Protein AF-A0A849U642-F1 (afdb_monomer_lite)

Secondary structure (DSSP, 8-state):
--EEE-SS-TTT--EEEEEEETTTEEEEE-TT--EEEEHHHHHHHHHHTTT-EEE----SSSPPTTSHHHHHHHS-TT--TTHHHHHHHHHHHTTSEEEEEETTEEEEEE-----PPP-

Sequence (119 aa):
MPTIETCGSEHVRTTFTYRGSAQEGITIEFESGDFTINAEIIQNVREHFQNQRVPGGFSMDNPTPGGVGEYLAGLGNALTPRHGSFLCAVLRHEGLVSCELAGNAIMVTFNAVAIAPAP

Radius of gyration: 13.33 Å; chains: 1; bounding box: 32×31×37 Å

pLDDT: mean 86.28, std 11.85, range [38.25, 94.69]

Structure (mmCIF, N/CA/C/O backbone):
data_AF-A0A849U642-F1
#
_entry.id   AF-A0A849U642-F1
#
loop_
_atom_site.group_PDB
_atom_site.id
_atom_site.type_symbol
_atom_site.label_atom_id
_atom_site.label_alt_id
_atom_site.label_comp_id
_atom_site.label_asym_id
_atom_site.label_entity_id
_atom_site.label_seq_id
_atom_site.pdbx_PDB_ins_code
_atom_site.Cartn_x
_atom_site.Cartn_y
_atom_site.Cartn_z
_atom_site.occupancy
_atom_site.B_iso_or_equiv
_atom_site.auth_seq_id
_atom_site.auth_comp_id
_atom_site.auth_asym_id
_atom_site.auth_atom_id
_atom_site.pdbx_PDB_model_num
ATOM 1 N N . MET A 1 1 ? 4.054 16.772 5.842 1.00 74.75 1 MET A N 1
ATOM 2 C CA . MET A 1 1 ? 3.999 15.781 4.751 1.00 74.75 1 MET A CA 1
ATOM 3 C C . MET A 1 1 ? 4.964 14.674 5.115 1.00 74.75 1 MET A C 1
ATOM 5 O O . MET A 1 1 ? 6.143 14.976 5.260 1.00 74.75 1 MET A O 1
ATOM 9 N N . PRO A 1 2 ? 4.476 13.466 5.409 1.00 85.81 2 PRO A N 1
ATOM 10 C CA . PRO A 1 2 ? 5.339 12.334 5.721 1.00 85.81 2 PRO A CA 1
ATOM 11 C C . PRO A 1 2 ? 6.076 11.836 4.469 1.00 85.81 2 PRO A C 1
ATOM 13 O O . PRO A 1 2 ? 5.502 11.778 3.380 1.00 85.81 2 PRO A O 1
ATOM 16 N N . THR A 1 3 ? 7.338 11.454 4.656 1.00 91.75 3 THR A N 1
ATOM 17 C CA . THR A 1 3 ? 8.140 10.715 3.675 1.00 91.75 3 THR A CA 1
ATOM 18 C C . THR A 1 3 ? 8.235 9.275 4.154 1.00 91.75 3 THR A C 1
ATOM 20 O O . THR A 1 3 ? 8.709 9.031 5.264 1.00 91.75 3 THR A O 1
ATOM 23 N N . ILE A 1 4 ? 7.765 8.331 3.343 1.00 93.56 4 ILE A N 1
ATOM 24 C CA . ILE A 1 4 ? 7.717 6.907 3.691 1.00 93.56 4 ILE A CA 1
ATOM 25 C C . ILE A 1 4 ? 8.243 6.045 2.542 1.00 93.56 4 ILE A C 1
ATOM 27 O O . ILE A 1 4 ? 8.559 6.541 1.462 1.00 93.56 4 ILE A O 1
ATOM 31 N N . GLU A 1 5 ? 8.338 4.740 2.783 1.00 93.31 5 GLU A N 1
ATOM 32 C CA . GLU A 1 5 ? 8.822 3.761 1.814 1.00 93.31 5 GLU A CA 1
ATOM 33 C C . GLU A 1 5 ? 7.759 2.709 1.499 1.00 93.31 5 GLU A C 1
ATOM 35 O O . GLU A 1 5 ? 7.027 2.261 2.387 1.00 93.31 5 GLU A O 1
ATOM 40 N N . THR A 1 6 ? 7.714 2.252 0.245 1.00 92.06 6 THR A N 1
ATOM 41 C CA . THR A 1 6 ? 6.857 1.128 -0.156 1.00 92.06 6 THR A CA 1
ATOM 42 C C . THR A 1 6 ? 7.195 -0.156 0.610 1.00 92.06 6 THR A C 1
ATOM 44 O O . THR A 1 6 ? 8.349 -0.403 0.964 1.00 92.06 6 THR A O 1
ATOM 47 N N . CYS A 1 7 ? 6.215 -1.043 0.796 1.00 86.44 7 CYS A N 1
ATOM 48 C CA . CYS A 1 7 ? 6.466 -2.375 1.348 1.00 86.44 7 CYS A CA 1
ATOM 49 C C . CYS A 1 7 ? 7.327 -3.205 0.367 1.00 86.44 7 CYS A C 1
ATOM 51 O O . CYS A 1 7 ? 6.958 -3.361 -0.793 1.00 86.44 7 CYS A O 1
ATOM 53 N N . GLY A 1 8 ? 8.487 -3.708 0.805 1.00 84.25 8 GLY A N 1
ATOM 54 C CA . GLY A 1 8 ? 9.500 -4.299 -0.085 1.00 84.25 8 GLY A CA 1
ATOM 55 C C . GLY A 1 8 ? 10.746 -4.803 0.650 1.00 84.25 8 GLY A C 1
ATOM 56 O O . GLY A 1 8 ? 10.946 -4.472 1.825 1.00 84.25 8 GLY A O 1
ATOM 57 N N . SER A 1 9 ? 11.609 -5.556 -0.040 1.00 80.69 9 SER A N 1
ATOM 58 C CA . SER A 1 9 ? 13.009 -5.714 0.386 1.00 80.69 9 SER A CA 1
ATOM 59 C C . SER A 1 9 ? 13.748 -4.382 0.221 1.00 80.69 9 SER A C 1
ATOM 61 O O . SER A 1 9 ? 13.375 -3.583 -0.633 1.00 80.69 9 SER A O 1
ATOM 63 N N . GLU A 1 10 ? 14.781 -4.120 1.025 1.00 77.56 10 GLU A N 1
ATOM 64 C CA . GLU A 1 10 ? 15.472 -2.815 1.049 1.00 77.56 10 GLU A CA 1
ATOM 65 C C . GLU A 1 10 ? 15.954 -2.352 -0.336 1.00 77.56 10 GLU A C 1
ATOM 67 O O . GLU A 1 10 ? 15.896 -1.169 -0.645 1.00 77.56 10 GLU A O 1
ATOM 72 N N . HIS A 1 11 ? 16.331 -3.286 -1.211 1.00 76.56 11 HIS A N 1
ATOM 73 C CA . HIS A 1 11 ? 16.809 -2.990 -2.564 1.00 76.56 11 HIS A CA 1
ATOM 74 C C . HIS A 1 11 ? 15.714 -2.611 -3.576 1.00 76.56 11 HIS A C 1
ATOM 76 O O . HIS A 1 11 ? 16.047 -2.182 -4.677 1.00 76.56 11 HIS A O 1
ATOM 82 N N . VAL A 1 12 ? 14.430 -2.794 -3.248 1.00 80.31 12 VAL A N 1
ATOM 83 C CA . VAL A 1 12 ? 13.302 -2.516 -4.163 1.00 80.31 12 VAL A CA 1
ATOM 84 C C . VAL A 1 12 ? 12.298 -1.515 -3.596 1.00 80.31 12 VAL A C 1
ATOM 86 O O . VAL A 1 12 ? 11.289 -1.225 -4.241 1.00 80.31 12 VAL A O 1
ATOM 89 N N . ARG A 1 13 ? 12.533 -0.993 -2.385 1.00 86.94 13 ARG A N 1
ATOM 90 C CA . ARG A 1 13 ? 11.656 0.028 -1.812 1.00 86.94 13 ARG A CA 1
ATOM 91 C C . ARG A 1 13 ? 11.808 1.337 -2.565 1.00 86.94 13 ARG A C 1
ATOM 93 O O . ARG A 1 13 ? 12.904 1.746 -2.924 1.00 86.94 13 ARG A O 1
ATOM 100 N N . THR A 1 14 ? 10.682 2.000 -2.772 1.00 89.12 14 THR A N 1
ATOM 101 C CA . THR A 1 14 ? 10.622 3.351 -3.318 1.00 89.12 14 THR A CA 1
ATOM 102 C C . THR A 1 14 ? 10.255 4.304 -2.193 1.00 89.12 14 THR A C 1
ATOM 104 O O . THR A 1 14 ? 9.255 4.082 -1.507 1.00 89.12 14 THR A O 1
ATOM 107 N N . THR A 1 15 ? 11.061 5.344 -1.999 1.00 91.94 15 THR A N 1
ATOM 108 C CA . THR A 1 15 ? 10.753 6.451 -1.090 1.00 91.94 15 THR A CA 1
ATOM 109 C C . THR A 1 15 ? 9.830 7.439 -1.792 1.00 91.94 15 THR A C 1
ATOM 111 O O . THR A 1 15 ? 10.053 7.771 -2.954 1.00 91.94 15 THR A O 1
ATOM 114 N N . PHE A 1 16 ? 8.798 7.910 -1.100 1.00 92.38 16 PHE A N 1
ATOM 115 C CA . PHE A 1 16 ? 7.836 8.860 -1.650 1.00 92.38 16 PHE A CA 1
ATOM 116 C C . PHE A 1 16 ? 7.223 9.738 -0.558 1.00 92.38 16 PHE A C 1
ATOM 118 O O . PHE A 1 16 ? 7.274 9.412 0.633 1.00 92.38 16 PHE A O 1
ATOM 125 N N . THR A 1 17 ? 6.618 10.848 -0.974 1.00 93.75 17 THR A N 1
ATOM 126 C CA . THR A 1 17 ? 5.826 11.731 -0.114 1.00 93.75 17 THR A CA 1
ATOM 127 C C . THR A 1 17 ? 4.351 11.616 -0.450 1.00 93.75 17 THR A C 1
ATOM 129 O O . THR A 1 17 ? 3.969 11.378 -1.595 1.00 93.75 17 THR A O 1
ATOM 132 N N . TYR A 1 18 ? 3.502 11.779 0.561 1.00 94.31 18 TYR A N 1
ATOM 133 C CA . TYR A 1 18 ? 2.061 11.820 0.352 1.00 94.31 18 TYR A CA 1
ATOM 134 C C . TYR A 1 18 ? 1.383 12.870 1.238 1.00 94.31 18 TYR A C 1
ATOM 136 O O . TYR A 1 18 ? 1.941 13.344 2.236 1.00 94.31 18 TYR A O 1
ATOM 144 N N . ARG A 1 19 ? 0.161 13.240 0.855 1.00 94.25 19 ARG A N 1
ATOM 145 C CA . ARG A 1 19 ? -0.749 14.126 1.591 1.00 94.25 19 ARG A CA 1
ATOM 146 C C . ARG A 1 19 ? -2.111 13.458 1.762 1.00 94.25 19 ARG A C 1
ATOM 148 O O . ARG A 1 19 ? -2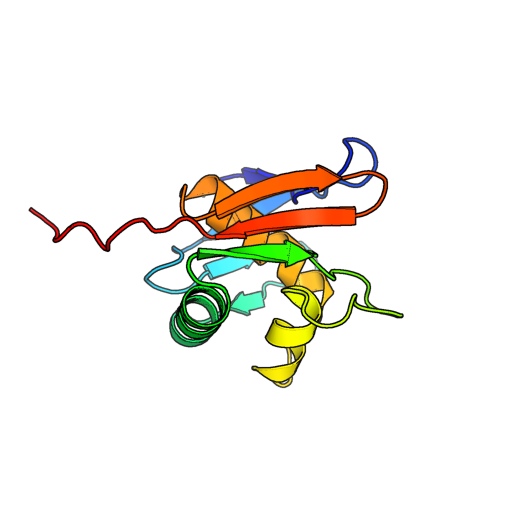.460 12.566 0.990 1.00 94.25 19 ARG A O 1
ATOM 155 N N . GLY A 1 20 ? -2.883 13.934 2.736 1.00 92.81 20 GLY A N 1
ATOM 156 C CA . GLY A 1 20 ? -4.190 13.374 3.086 1.00 92.81 20 GLY A CA 1
ATOM 157 C C . GLY A 1 20 ? -4.086 12.228 4.092 1.00 92.81 20 GLY A C 1
ATOM 158 O O . GLY A 1 20 ? -3.107 12.140 4.837 1.00 92.81 20 GLY A O 1
ATOM 159 N N . SER A 1 21 ? -5.106 11.376 4.123 1.00 91.81 21 SER A N 1
ATOM 160 C CA . SER A 1 21 ? -5.214 10.236 5.038 1.00 91.81 21 SER A CA 1
ATOM 161 C C . SER A 1 21 ? -6.028 9.107 4.412 1.00 91.81 21 SER A C 1
ATOM 163 O O . SER A 1 21 ? -6.802 9.332 3.482 1.00 91.81 21 SER A O 1
ATOM 165 N N . ALA A 1 22 ? -5.947 7.890 4.949 1.00 89.00 22 ALA A N 1
ATOM 166 C CA . ALA A 1 22 ? -6.805 6.796 4.493 1.00 89.00 22 ALA A CA 1
ATOM 167 C C . ALA A 1 22 ? -8.313 7.082 4.661 1.00 89.00 22 ALA A C 1
ATOM 169 O O . ALA A 1 22 ? -9.130 6.418 4.024 1.00 89.00 22 ALA A O 1
ATOM 170 N N . GLN A 1 23 ? -8.689 8.040 5.518 1.00 89.31 23 GLN A N 1
ATOM 171 C CA . GLN A 1 23 ? -10.081 8.444 5.743 1.00 89.31 23 GLN A CA 1
ATOM 172 C C . GLN A 1 23 ? -10.573 9.468 4.714 1.00 89.31 23 GLN A C 1
ATOM 174 O O . GLN A 1 23 ? -11.715 9.380 4.275 1.00 89.31 23 GLN A O 1
ATOM 179 N N . GLU A 1 24 ? -9.723 10.417 4.319 1.00 91.12 24 GLU A N 1
ATOM 180 C CA . GLU A 1 24 ? -10.084 11.535 3.429 1.00 91.12 24 GLU A CA 1
ATOM 181 C C . GLU A 1 24 ? -9.658 11.305 1.970 1.00 91.12 24 GLU A C 1
ATOM 183 O O . GLU A 1 24 ? -10.115 11.994 1.060 1.00 91.12 24 GLU A O 1
ATOM 188 N N . GLY A 1 25 ? -8.822 10.295 1.730 1.00 93.06 25 GLY A N 1
ATOM 189 C CA . GLY A 1 25 ? -8.138 10.073 0.465 1.00 93.06 25 GLY A CA 1
ATOM 190 C C . GLY A 1 25 ? -6.675 10.491 0.556 1.00 93.06 25 GLY A C 1
ATOM 191 O O . GLY A 1 25 ? -6.281 11.319 1.381 1.00 93.06 25 GLY A O 1
ATOM 192 N N . ILE A 1 26 ? -5.855 9.897 -0.305 1.00 94.12 26 ILE A N 1
ATOM 193 C CA . ILE A 1 26 ? -4.410 10.120 -0.320 1.00 94.12 26 ILE A CA 1
ATOM 194 C C . ILE A 1 26 ? -3.986 10.669 -1.672 1.00 94.12 26 ILE A C 1
ATOM 196 O O . ILE A 1 26 ? -4.470 10.228 -2.711 1.00 94.12 26 ILE A O 1
ATOM 200 N N . THR A 1 27 ? -3.068 11.626 -1.661 1.00 94.31 27 THR A N 1
ATOM 201 C CA . THR A 1 27 ? -2.382 12.099 -2.866 1.00 94.31 27 THR A CA 1
ATOM 202 C C . THR A 1 27 ? -0.906 11.800 -2.723 1.00 94.31 27 THR A C 1
ATOM 204 O O . THR A 1 27 ? -0.296 12.185 -1.728 1.00 94.31 27 THR A O 1
ATOM 207 N N . ILE A 1 28 ? -0.359 11.074 -3.689 1.00 91.62 28 ILE A N 1
ATOM 208 C CA . ILE A 1 28 ? 1.032 10.635 -3.709 1.00 91.62 28 ILE A CA 1
ATOM 209 C C . ILE A 1 28 ? 1.779 11.514 -4.696 1.00 91.62 28 ILE A C 1
ATOM 211 O O . ILE A 1 28 ? 1.327 11.677 -5.829 1.00 91.62 28 ILE A O 1
ATOM 215 N N . GLU A 1 29 ? 2.896 12.078 -4.249 1.00 89.94 29 GLU A N 1
ATOM 216 C CA . GLU A 1 29 ? 3.640 13.077 -5.008 1.00 89.94 29 GLU A CA 1
ATOM 217 C C . GLU A 1 29 ? 4.888 12.474 -5.641 1.00 89.94 29 GLU A C 1
ATOM 219 O O . GLU A 1 29 ? 5.696 11.828 -4.966 1.00 89.94 29 GLU A O 1
ATOM 224 N N . PHE A 1 30 ? 5.057 12.724 -6.938 1.00 83.06 30 PHE A N 1
ATOM 225 C CA . PHE A 1 30 ? 6.249 12.353 -7.696 1.00 83.06 30 PHE A CA 1
ATOM 226 C C . PHE A 1 30 ? 6.698 13.526 -8.558 1.00 83.06 30 PHE A C 1
ATOM 228 O O . PHE A 1 30 ? 5.889 14.335 -9.002 1.00 83.06 30 PHE A O 1
ATOM 235 N N . GLU A 1 31 ? 7.986 13.561 -8.900 1.00 79.88 31 GLU A N 1
ATOM 236 C CA . GLU A 1 31 ? 8.524 14.562 -9.834 1.00 79.88 31 GLU A CA 1
ATOM 237 C C . GLU A 1 31 ? 7.831 14.520 -11.209 1.00 79.88 31 GLU A C 1
ATOM 239 O O . GLU A 1 31 ? 7.719 15.538 -11.888 1.00 79.88 31 GLU A O 1
ATOM 244 N N . SER A 1 32 ? 7.341 13.344 -11.614 1.00 79.50 32 SER A N 1
ATOM 245 C CA . SER A 1 32 ? 6.630 13.115 -12.875 1.00 79.50 32 SER A CA 1
ATOM 246 C C . SER A 1 32 ? 5.142 13.485 -12.843 1.00 79.50 32 SER A C 1
ATOM 248 O O . SER A 1 32 ? 4.487 13.410 -13.883 1.00 79.50 32 SER A O 1
ATOM 250 N N . GLY A 1 33 ? 4.602 13.841 -11.676 1.00 83.44 33 GLY A N 1
ATOM 251 C CA . GLY A 1 33 ? 3.191 14.155 -11.474 1.00 83.44 33 GLY A CA 1
ATOM 252 C C . GLY A 1 33 ? 2.554 13.362 -10.336 1.00 83.44 33 GLY A C 1
ATOM 253 O O . GLY A 1 33 ? 2.935 12.225 -10.048 1.00 83.44 33 GLY A O 1
ATOM 254 N N . ASP A 1 34 ? 1.553 13.981 -9.720 1.00 89.56 34 ASP A N 1
ATOM 255 C CA . ASP A 1 34 ? 0.850 13.436 -8.566 1.00 89.56 34 ASP A CA 1
ATOM 256 C C . ASP A 1 34 ? -0.302 12.530 -9.003 1.00 89.56 34 ASP A C 1
ATOM 258 O O . ASP A 1 34 ? -0.914 12.727 -10.058 1.00 89.56 34 ASP A O 1
ATOM 262 N N . PHE A 1 35 ? -0.655 11.564 -8.157 1.00 89.75 35 PHE A N 1
ATOM 263 C CA . PHE A 1 35 ? -1.907 10.830 -8.308 1.00 89.75 35 PHE A CA 1
ATOM 264 C C . PHE A 1 35 ? -2.680 10.760 -6.999 1.00 89.75 35 PHE A C 1
ATOM 266 O O . PHE A 1 35 ? -2.106 10.687 -5.911 1.00 89.75 35 PHE A O 1
ATOM 273 N N . THR A 1 36 ? -4.004 10.733 -7.119 1.00 91.75 36 THR A N 1
ATOM 274 C CA . THR A 1 36 ? -4.923 10.707 -5.982 1.00 91.75 36 THR A CA 1
ATOM 275 C C . THR A 1 36 ? -5.684 9.389 -5.945 1.00 91.75 36 THR A C 1
ATOM 277 O O . THR A 1 36 ? -6.220 8.934 -6.956 1.00 91.75 36 THR A O 1
ATOM 280 N N . ILE A 1 37 ? -5.749 8.782 -4.761 1.00 91.81 37 ILE A N 1
ATOM 281 C CA . ILE A 1 37 ? -6.636 7.663 -4.451 1.00 91.81 37 ILE A CA 1
ATOM 282 C C . ILE A 1 37 ? -7.709 8.193 -3.500 1.00 91.81 37 ILE A C 1
ATOM 284 O O . ILE A 1 37 ? -7.421 8.578 -2.366 1.00 91.81 37 ILE A O 1
ATOM 288 N N . ASN A 1 38 ? -8.950 8.216 -3.979 1.00 92.56 38 ASN A N 1
ATOM 289 C CA . ASN A 1 38 ? -10.090 8.725 -3.222 1.00 92.56 38 ASN A CA 1
ATOM 290 C C . ASN A 1 38 ? -10.391 7.849 -2.000 1.00 92.56 38 ASN A C 1
ATOM 292 O O . ASN A 1 38 ? -10.219 6.630 -2.056 1.00 92.56 38 ASN A O 1
ATOM 296 N N . ALA A 1 39 ? -10.930 8.461 -0.941 1.00 92.38 39 ALA A N 1
ATOM 297 C CA . ALA A 1 39 ? -11.353 7.767 0.278 1.00 92.38 39 ALA A CA 1
ATOM 298 C C . ALA A 1 39 ? -12.228 6.535 -0.001 1.00 92.38 39 ALA A C 1
ATOM 300 O O . ALA A 1 39 ? -12.007 5.487 0.592 1.00 92.38 39 ALA A O 1
ATOM 301 N N . GLU A 1 40 ? -13.171 6.638 -0.941 1.00 91.94 40 GLU A N 1
ATOM 302 C CA . GLU A 1 40 ? -14.071 5.543 -1.327 1.00 91.94 40 GLU A CA 1
ATOM 303 C C . GLU A 1 40 ? -13.309 4.314 -1.844 1.00 91.94 40 GLU A C 1
ATOM 305 O O . GLU A 1 40 ? -13.594 3.188 -1.450 1.00 91.94 40 GLU A O 1
ATOM 310 N N . ILE A 1 41 ? -12.274 4.517 -2.664 1.00 92.62 41 ILE A N 1
ATOM 311 C CA . ILE A 1 41 ? -11.436 3.419 -3.165 1.00 92.62 41 ILE A CA 1
ATOM 312 C C . ILE A 1 41 ? -10.674 2.775 -2.006 1.00 92.62 41 ILE A C 1
ATOM 314 O O . ILE A 1 41 ? -10.601 1.551 -1.912 1.00 92.62 41 ILE A O 1
ATOM 318 N N . ILE A 1 42 ? -10.129 3.589 -1.099 1.00 92.69 42 ILE A N 1
ATOM 319 C CA . ILE A 1 42 ? -9.402 3.097 0.077 1.00 92.69 42 ILE A CA 1
ATOM 320 C C . ILE A 1 42 ? -10.336 2.287 0.984 1.00 92.69 42 ILE A C 1
ATOM 322 O O . ILE A 1 42 ? -9.957 1.208 1.442 1.00 92.69 42 ILE A O 1
ATOM 326 N N . GLN A 1 43 ? -11.557 2.771 1.216 1.00 92.00 43 GLN A N 1
ATOM 327 C CA . GLN A 1 43 ? -12.587 2.070 1.984 1.00 92.00 43 GLN A CA 1
ATOM 328 C C . GLN A 1 43 ? -12.962 0.745 1.316 1.00 92.00 43 GLN A C 1
ATOM 330 O O . GLN A 1 43 ? -12.865 -0.289 1.969 1.00 92.00 43 GLN A O 1
ATOM 335 N N . ASN A 1 44 ? -13.233 0.739 0.008 1.00 92.25 44 ASN A N 1
ATOM 336 C CA . ASN A 1 44 ? -13.539 -0.478 -0.749 1.00 92.25 44 ASN A CA 1
ATOM 337 C C . ASN A 1 44 ? -12.421 -1.526 -0.656 1.00 92.25 44 ASN A C 1
ATOM 339 O O . ASN A 1 44 ? -12.700 -2.714 -0.510 1.00 92.25 44 ASN A O 1
ATOM 343 N N . VAL A 1 45 ? -11.149 -1.113 -0.718 1.00 92.88 45 VAL A N 1
ATOM 344 C CA . VAL A 1 45 ? -9.997 -2.013 -0.527 1.00 92.88 45 VAL A CA 1
ATOM 345 C C . VAL A 1 45 ? -9.974 -2.573 0.895 1.00 92.88 45 VAL A C 1
ATOM 347 O O . VAL A 1 45 ? -9.794 -3.776 1.085 1.00 92.88 45 VAL A O 1
ATOM 350 N N . ARG A 1 46 ? -10.165 -1.721 1.906 1.00 91.31 46 ARG A N 1
ATOM 351 C CA . ARG A 1 46 ? -10.137 -2.136 3.314 1.00 91.31 46 ARG A CA 1
ATOM 352 C C . ARG A 1 46 ? -11.279 -3.081 3.669 1.00 91.31 46 ARG A C 1
ATOM 354 O O . ARG A 1 46 ? -11.035 -4.050 4.379 1.00 91.31 46 ARG A O 1
ATOM 361 N N . GLU A 1 47 ? -12.489 -2.804 3.195 1.00 91.44 47 GLU A N 1
ATOM 362 C CA . GLU A 1 47 ? -13.668 -3.644 3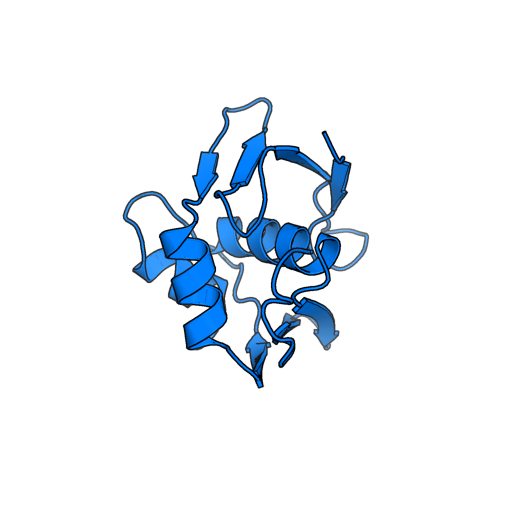.415 1.00 91.44 47 GLU A CA 1
ATOM 363 C C . GLU A 1 47 ? -13.518 -4.991 2.711 1.00 91.44 47 GLU A C 1
ATOM 365 O O . GLU A 1 47 ? -13.741 -6.035 3.323 1.00 91.44 47 GLU A O 1
ATOM 370 N N . HIS A 1 48 ? -13.053 -4.986 1.459 1.00 93.38 48 HIS A N 1
ATOM 371 C CA . HIS A 1 48 ? -12.868 -6.210 0.684 1.00 93.38 48 HIS A CA 1
ATOM 372 C C . HIS A 1 48 ? -11.864 -7.175 1.330 1.00 93.38 48 HIS A C 1
ATOM 374 O O . HIS A 1 48 ? -12.108 -8.380 1.366 1.00 93.38 48 HIS A O 1
ATOM 380 N N . PHE A 1 49 ? -10.756 -6.656 1.868 1.00 94.00 49 PHE A N 1
ATOM 381 C CA . PHE A 1 49 ? -9.698 -7.465 2.482 1.00 94.00 49 PHE A CA 1
ATOM 382 C C . PHE A 1 49 ? -9.768 -7.529 4.010 1.00 94.00 49 PHE A C 1
ATOM 384 O O . PHE A 1 49 ? -8.834 -8.020 4.643 1.00 94.00 49 PHE A O 1
ATOM 391 N N . GLN A 1 50 ? -10.849 -7.055 4.631 1.00 92.38 50 GLN A N 1
ATOM 392 C CA . GLN A 1 50 ? -10.951 -6.985 6.085 1.00 92.38 50 GLN A CA 1
ATOM 393 C C . GLN A 1 50 ? -10.689 -8.354 6.733 1.00 92.38 50 GLN A C 1
ATOM 395 O O . GLN A 1 50 ? -11.291 -9.357 6.353 1.00 92.38 50 GLN A O 1
ATOM 400 N N . ASN A 1 51 ? -9.810 -8.386 7.742 1.00 90.00 51 ASN A N 1
ATOM 401 C CA . ASN A 1 51 ? -9.398 -9.595 8.469 1.00 90.00 51 ASN A CA 1
ATOM 402 C C . ASN A 1 51 ? -8.676 -10.644 7.611 1.00 90.00 51 ASN A C 1
ATOM 404 O O . ASN A 1 51 ? -8.551 -11.797 8.026 1.00 90.00 51 ASN A O 1
ATOM 408 N N . GLN A 1 52 ? -8.204 -10.268 6.423 1.00 93.00 52 GLN A N 1
ATOM 409 C CA . GLN A 1 52 ? -7.515 -11.177 5.520 1.00 93.00 52 GLN A CA 1
ATOM 410 C C . GLN A 1 52 ? -6.022 -10.876 5.461 1.00 93.00 52 GLN A C 1
ATOM 412 O O . GLN A 1 52 ? -5.558 -9.743 5.621 1.00 93.00 52 GLN A O 1
ATOM 417 N N . ARG A 1 53 ? -5.269 -11.941 5.188 1.00 93.62 53 ARG A N 1
ATOM 418 C CA . ARG A 1 53 ? -3.865 -11.881 4.798 1.00 93.62 53 ARG A CA 1
ATOM 419 C C . ARG A 1 53 ? -3.781 -12.216 3.317 1.00 93.62 53 ARG A C 1
ATOM 421 O O . ARG A 1 53 ? -4.006 -13.363 2.939 1.00 93.62 53 ARG A O 1
ATOM 428 N N . VAL A 1 54 ? -3.454 -11.224 2.500 1.00 94.69 54 VAL A N 1
ATOM 429 C CA . VAL A 1 54 ? -3.473 -11.327 1.036 1.00 94.69 54 VAL A CA 1
ATOM 430 C C . VAL A 1 54 ? -2.132 -10.937 0.426 1.00 94.69 54 VAL A C 1
ATOM 432 O O . VAL A 1 54 ? -1.367 -10.189 1.044 1.00 94.69 54 VAL A O 1
ATOM 435 N N . PRO A 1 55 ? -1.796 -11.434 -0.774 1.00 93.69 55 PRO A N 1
ATOM 436 C CA . PRO A 1 55 ? -0.626 -10.949 -1.486 1.00 93.69 55 PRO A CA 1
ATOM 437 C C . PRO A 1 55 ? -0.803 -9.479 -1.892 1.00 93.69 55 PRO A C 1
ATOM 439 O O . PRO A 1 55 ? -1.899 -9.004 -2.178 1.00 93.69 55 PRO A O 1
ATOM 442 N N . GLY A 1 56 ? 0.299 -8.740 -1.963 1.00 89.88 56 GLY A N 1
ATOM 443 C CA . GLY A 1 56 ? 0.303 -7.357 -2.429 1.00 89.88 56 GLY A CA 1
ATOM 444 C C . GLY A 1 56 ? -0.067 -7.258 -3.907 1.00 89.88 56 GLY A C 1
ATOM 445 O O . GLY A 1 56 ? -0.864 -6.410 -4.285 1.00 89.88 56 GLY A O 1
ATOM 446 N N . GLY A 1 57 ? 0.464 -8.150 -4.750 1.00 86.69 57 GLY A N 1
ATOM 447 C CA . GLY A 1 57 ? 0.102 -8.211 -6.171 1.00 86.69 57 GLY A CA 1
ATOM 448 C C . GLY A 1 57 ? 0.500 -6.968 -6.979 1.00 86.69 57 GLY A C 1
ATOM 449 O O . GLY A 1 57 ? -0.201 -6.602 -7.910 1.00 86.69 57 GLY A O 1
ATOM 450 N N . PHE A 1 58 ? 1.616 -6.311 -6.641 1.00 88.12 58 PHE A N 1
ATOM 451 C CA . PHE A 1 58 ? 2.006 -5.005 -7.209 1.00 88.12 58 PHE A CA 1
ATOM 452 C C . PHE A 1 58 ? 2.711 -5.060 -8.579 1.00 88.12 58 PHE A C 1
ATOM 454 O O . PHE A 1 58 ? 3.224 -4.045 -9.057 1.00 88.12 58 PHE A O 1
ATOM 461 N N . SER A 1 59 ? 2.799 -6.240 -9.194 1.00 83.75 59 SER A N 1
ATOM 462 C CA . SER A 1 59 ? 3.401 -6.403 -10.520 1.00 83.75 59 SER A CA 1
ATOM 463 C C . SER A 1 59 ? 2.474 -5.833 -11.592 1.00 83.75 59 SER A C 1
ATOM 465 O O . SER A 1 59 ? 1.280 -6.113 -11.586 1.00 83.75 59 SER A O 1
ATOM 467 N N . MET A 1 60 ? 3.032 -5.052 -12.518 1.00 83.56 60 MET A N 1
ATOM 468 C CA . MET A 1 60 ? 2.285 -4.510 -13.660 1.00 83.56 60 MET A CA 1
ATOM 469 C C . MET A 1 60 ? 1.960 -5.591 -14.692 1.00 83.56 60 MET A C 1
ATOM 471 O O . MET A 1 60 ? 0.880 -5.574 -15.271 1.00 83.56 60 MET A O 1
ATOM 475 N N . ASP A 1 61 ? 2.892 -6.521 -14.906 1.00 82.56 61 ASP A N 1
ATOM 476 C CA . ASP A 1 61 ? 2.804 -7.510 -15.985 1.00 82.56 61 ASP A CA 1
ATOM 477 C C . ASP A 1 61 ? 2.036 -8.764 -15.559 1.00 82.56 61 ASP A C 1
ATOM 479 O O . ASP A 1 61 ? 1.410 -9.431 -16.377 1.00 82.56 61 ASP A O 1
ATOM 483 N N . ASN A 1 62 ? 2.109 -9.107 -14.272 1.00 83.06 62 ASN A N 1
ATOM 484 C CA . ASN A 1 62 ? 1.476 -10.302 -13.723 1.00 83.06 62 ASN A CA 1
ATOM 485 C C . ASN A 1 62 ? 1.113 -10.085 -12.244 1.00 83.06 62 ASN A C 1
ATOM 487 O O . ASN A 1 62 ? 1.827 -10.580 -11.359 1.00 83.06 62 ASN A O 1
ATOM 491 N N . PRO A 1 63 ? 0.083 -9.271 -11.948 1.00 83.50 63 PRO A N 1
ATOM 492 C CA . PRO A 1 63 ? -0.382 -9.085 -10.581 1.00 83.50 63 PRO A CA 1
ATOM 493 C C . PRO A 1 63 ? -0.852 -10.427 -10.009 1.00 83.50 63 PRO A C 1
ATOM 495 O O . PRO A 1 63 ? -1.480 -11.230 -10.693 1.00 83.50 63 PRO A O 1
ATOM 498 N N . THR A 1 64 ? -0.511 -10.701 -8.749 1.00 86.69 64 THR A N 1
ATOM 499 C CA . THR A 1 64 ? -0.924 -11.944 -8.086 1.00 86.69 64 THR A CA 1
ATOM 500 C C . THR A 1 64 ? -2.446 -11.959 -7.918 1.00 86.69 64 THR A C 1
ATOM 502 O O . THR A 1 64 ? -2.954 -11.026 -7.289 1.00 86.69 64 THR A O 1
ATOM 505 N N . PRO A 1 65 ? -3.155 -12.999 -8.404 1.00 87.38 65 PRO A N 1
ATOM 506 C CA . PRO A 1 65 ? -4.599 -13.108 -8.235 1.00 87.38 65 PRO A CA 1
ATOM 507 C C . PRO A 1 65 ? -5.022 -13.087 -6.764 1.00 87.38 65 PRO A C 1
ATOM 509 O O . PRO A 1 65 ? -4.358 -13.684 -5.911 1.00 87.38 65 PRO A O 1
ATOM 512 N N . GLY A 1 66 ? -6.122 -12.398 -6.469 1.00 88.50 66 GLY A N 1
ATOM 513 C CA . GLY A 1 66 ? -6.607 -12.139 -5.113 1.00 88.50 66 GLY A CA 1
ATOM 514 C C . GLY A 1 66 ? -5.747 -11.144 -4.328 1.00 88.50 66 GLY A C 1
ATOM 515 O O . GLY A 1 66 ? -5.856 -11.073 -3.104 1.00 88.50 66 GLY A O 1
ATOM 516 N N . GLY A 1 67 ? -4.852 -10.418 -5.004 1.00 91.12 67 GLY A N 1
ATOM 517 C CA . GLY A 1 67 ? -3.960 -9.445 -4.387 1.00 91.12 67 GLY A CA 1
ATOM 518 C C . GLY A 1 67 ? -4.497 -8.016 -4.402 1.00 91.12 67 GLY A C 1
ATOM 519 O O . GLY A 1 67 ? -5.348 -7.651 -5.212 1.00 91.12 67 GLY A O 1
ATOM 520 N N . VAL A 1 68 ? -3.943 -7.170 -3.531 1.00 92.50 68 VAL A N 1
ATOM 521 C CA . VAL A 1 68 ? -4.380 -5.767 -3.393 1.00 92.50 68 VAL A CA 1
ATOM 522 C C . VAL A 1 68 ? -4.231 -4.991 -4.703 1.00 92.50 68 VAL A C 1
ATOM 524 O O . VAL A 1 68 ? -5.128 -4.245 -5.082 1.00 92.50 68 VAL A O 1
ATOM 527 N N . GLY A 1 69 ? -3.111 -5.166 -5.405 1.00 91.06 69 GLY A N 1
ATOM 528 C CA . GLY A 1 69 ? -2.836 -4.493 -6.672 1.00 91.06 69 GLY A CA 1
ATOM 529 C C . GLY A 1 69 ? -3.800 -4.898 -7.788 1.00 91.06 69 GLY A C 1
ATOM 530 O O . GLY A 1 69 ? -4.256 -4.034 -8.533 1.00 91.06 69 GLY A O 1
ATOM 531 N N . GLU A 1 70 ? -4.156 -6.183 -7.877 1.00 92.62 70 GLU A N 1
ATOM 532 C CA . GLU A 1 70 ? -5.156 -6.663 -8.840 1.00 92.62 70 GLU A CA 1
ATOM 533 C C . GLU A 1 70 ? -6.518 -6.019 -8.564 1.00 92.62 70 GLU A C 1
ATOM 535 O O . GLU A 1 70 ? -7.116 -5.421 -9.458 1.00 92.62 70 GLU A O 1
ATOM 540 N N . TYR A 1 71 ? -6.975 -6.079 -7.311 1.00 92.75 71 TYR A N 1
ATOM 541 C CA . TYR A 1 71 ? -8.261 -5.509 -6.923 1.00 92.75 71 TYR A CA 1
ATOM 542 C C . TYR A 1 71 ? -8.310 -3.994 -7.156 1.00 92.75 71 TYR A C 1
ATOM 544 O O . TYR A 1 71 ? -9.269 -3.488 -7.732 1.00 92.75 71 TYR A O 1
ATOM 552 N N . LEU A 1 72 ? -7.246 -3.267 -6.793 1.00 91.12 72 LEU A N 1
ATOM 553 C CA . LEU A 1 72 ? -7.155 -1.819 -6.986 1.00 91.12 72 LEU A CA 1
ATOM 554 C C . LEU A 1 72 ? -7.271 -1.415 -8.462 1.00 91.12 72 LEU A C 1
ATOM 556 O O . LEU A 1 72 ? -7.942 -0.432 -8.772 1.00 91.12 72 LEU A O 1
ATOM 560 N N . ALA A 1 73 ? -6.645 -2.170 -9.368 1.00 89.00 73 ALA A N 1
ATOM 561 C CA . ALA A 1 73 ? -6.740 -1.921 -10.806 1.00 89.00 73 ALA A CA 1
ATOM 562 C C . ALA A 1 73 ? -8.171 -2.122 -11.342 1.00 89.00 73 ALA A C 1
ATOM 564 O O . ALA A 1 73 ? -8.565 -1.473 -12.308 1.00 89.00 73 ALA A O 1
ATOM 565 N N . GLY A 1 74 ? -8.969 -2.976 -10.693 1.00 86.06 74 GLY A N 1
ATOM 566 C CA . GLY A 1 74 ? -10.384 -3.177 -11.012 1.00 86.06 74 GLY A CA 1
ATOM 567 C C . GLY A 1 74 ? -11.317 -2.065 -10.516 1.00 86.06 74 GLY A C 1
ATOM 568 O O . GLY A 1 74 ? -12.446 -1.973 -10.992 1.00 86.06 74 GLY A O 1
ATOM 569 N N . LEU A 1 75 ? -10.870 -1.212 -9.587 1.00 84.56 75 LEU A N 1
ATOM 570 C CA . LEU A 1 75 ? -11.696 -0.162 -8.973 1.00 84.56 75 LEU A CA 1
ATOM 571 C C . LEU A 1 75 ? -11.649 1.190 -9.700 1.00 84.56 75 LEU A C 1
ATOM 573 O O . LEU A 1 75 ? -12.449 2.072 -9.390 1.00 84.56 75 LEU A O 1
ATOM 577 N N . GLY A 1 76 ? -10.733 1.398 -10.651 1.00 70.06 76 GLY A N 1
ATOM 578 C CA . GLY A 1 76 ? -10.642 2.679 -11.346 1.00 70.06 76 GLY A CA 1
ATOM 579 C C . GLY A 1 76 ? -9.788 2.655 -12.607 1.00 70.06 76 GLY A C 1
ATOM 580 O O . GLY A 1 76 ? -8.721 2.056 -12.643 1.00 70.06 76 GLY A O 1
ATOM 581 N N . ASN A 1 77 ? -10.222 3.402 -13.625 1.00 68.06 77 ASN A N 1
ATOM 582 C CA . ASN A 1 77 ? -9.610 3.414 -14.963 1.00 68.06 77 ASN A CA 1
ATOM 583 C C . ASN A 1 77 ? -8.181 3.993 -15.025 1.00 68.06 77 ASN A C 1
ATOM 585 O O . ASN A 1 77 ? -7.508 3.830 -16.037 1.00 68.06 77 ASN A O 1
ATOM 589 N N . ALA A 1 78 ? -7.726 4.694 -13.981 1.00 83.00 78 ALA A N 1
ATOM 590 C CA . ALA A 1 78 ? -6.397 5.313 -13.918 1.00 83.00 78 ALA A CA 1
ATOM 591 C C . ALA A 1 78 ? -5.475 4.665 -12.870 1.00 83.00 78 ALA A C 1
ATOM 593 O O . ALA A 1 78 ? -4.335 5.100 -12.694 1.00 83.00 78 ALA A O 1
ATOM 594 N N . LEU A 1 79 ? -5.955 3.643 -12.150 1.00 86.38 79 LEU A N 1
ATOM 595 C CA . LEU A 1 79 ? -5.159 2.953 -11.146 1.00 86.38 79 LEU A CA 1
ATOM 596 C C . LEU A 1 79 ? -4.540 1.688 -11.726 1.00 86.38 79 LEU A C 1
ATOM 598 O O . LEU A 1 79 ? -5.151 0.960 -12.498 1.00 86.38 79 LEU A O 1
ATOM 602 N N . THR A 1 80 ? -3.296 1.434 -11.341 1.00 89.62 80 THR A N 1
ATOM 603 C CA . THR A 1 80 ? -2.535 0.269 -11.776 1.00 89.62 80 THR A CA 1
ATOM 604 C C . THR A 1 80 ? -2.181 -0.582 -10.562 1.00 89.62 80 THR A C 1
ATOM 606 O O . THR A 1 80 ? -2.140 -0.054 -9.442 1.00 89.62 80 THR A O 1
ATOM 609 N N . PRO A 1 81 ? -1.840 -1.870 -10.744 1.00 89.44 81 PRO A N 1
ATOM 610 C CA . PRO A 1 81 ? -1.405 -2.710 -9.631 1.00 89.44 81 PRO A CA 1
ATOM 611 C C . PRO A 1 81 ? -0.225 -2.122 -8.852 1.00 89.44 81 PRO A C 1
ATOM 613 O O . PRO A 1 81 ? -0.138 -2.278 -7.633 1.00 89.44 81 PRO A O 1
ATOM 616 N N . ARG A 1 82 ? 0.650 -1.371 -9.533 1.00 89.75 82 ARG A N 1
ATOM 617 C CA . ARG A 1 82 ? 1.785 -0.686 -8.910 1.00 89.75 82 ARG A CA 1
ATOM 618 C C . ARG A 1 82 ? 1.355 0.401 -7.927 1.00 89.75 82 ARG A C 1
ATOM 620 O O . ARG A 1 82 ? 2.022 0.563 -6.913 1.00 89.75 82 ARG A O 1
ATOM 627 N N . HIS A 1 83 ? 0.236 1.093 -8.153 1.00 91.69 83 HIS A N 1
ATOM 628 C CA . HIS A 1 83 ? -0.290 2.058 -7.176 1.00 91.69 83 HIS A CA 1
ATOM 629 C C . HIS A 1 83 ? -0.661 1.389 -5.842 1.00 91.69 83 HIS A C 1
ATOM 631 O O . HIS A 1 83 ? -0.583 2.022 -4.788 1.00 91.69 83 HIS A O 1
ATOM 637 N N . GLY A 1 84 ? -0.967 0.087 -5.865 1.00 90.88 84 GLY A N 1
ATOM 638 C CA . GLY A 1 84 ? -1.233 -0.705 -4.668 1.00 90.88 84 GLY A CA 1
ATOM 639 C C . GLY A 1 84 ? -0.055 -0.754 -3.695 1.00 90.88 84 GLY A C 1
ATOM 640 O O . GLY A 1 84 ? -0.278 -0.790 -2.487 1.00 90.88 84 GLY A O 1
ATOM 641 N N . SER A 1 85 ? 1.193 -0.692 -4.178 1.00 92.50 85 SER A N 1
ATOM 642 C CA . SER A 1 85 ? 2.366 -0.736 -3.291 1.00 92.50 85 SER A CA 1
ATOM 643 C C . SER A 1 85 ? 2.458 0.512 -2.413 1.00 92.50 85 SER A C 1
ATOM 645 O O . SER A 1 85 ? 2.769 0.415 -1.222 1.00 92.50 85 SER A O 1
ATOM 647 N N . PHE A 1 86 ? 2.134 1.669 -2.989 1.00 93.50 86 PHE A N 1
ATOM 648 C CA . PHE A 1 86 ? 2.109 2.945 -2.292 1.00 93.50 86 PHE A CA 1
ATOM 649 C C . PHE A 1 86 ? 0.918 3.027 -1.341 1.00 93.50 86 PHE A C 1
ATOM 651 O O . PHE A 1 86 ? 1.094 3.398 -0.182 1.00 93.50 86 PHE A O 1
ATOM 658 N N . LEU A 1 87 ? -0.267 2.589 -1.786 1.00 93.75 87 LEU A N 1
ATOM 659 C CA . LEU A 1 87 ? -1.448 2.507 -0.927 1.00 93.75 87 LEU A CA 1
ATOM 660 C C . LEU A 1 87 ? -1.171 1.652 0.319 1.00 93.75 87 LEU A C 1
ATOM 662 O O . LEU A 1 87 ? -1.390 2.110 1.436 1.00 93.75 87 LEU A O 1
ATOM 666 N N . CYS A 1 88 ? -0.626 0.443 0.154 1.00 93.88 88 CYS A N 1
ATOM 667 C CA . CYS A 1 88 ? -0.304 -0.439 1.279 1.00 93.88 88 CYS A CA 1
ATOM 668 C C . CYS A 1 88 ? 0.731 0.166 2.234 1.00 93.88 88 CYS A C 1
ATOM 670 O O . CYS A 1 88 ? 0.649 -0.046 3.442 1.00 93.88 88 CYS A O 1
ATOM 672 N N . ALA A 1 89 ? 1.690 0.935 1.720 1.00 94.12 89 ALA A N 1
ATOM 673 C CA . ALA A 1 89 ? 2.664 1.625 2.555 1.00 94.12 89 ALA A CA 1
ATOM 674 C C . ALA A 1 89 ? 2.041 2.757 3.375 1.00 94.12 89 ALA A C 1
ATOM 676 O O . ALA A 1 89 ? 2.341 2.866 4.563 1.00 94.12 89 ALA A O 1
ATOM 677 N N . VAL A 1 90 ? 1.133 3.538 2.784 1.00 93.88 90 VAL A N 1
ATOM 678 C CA . VAL A 1 90 ? 0.375 4.560 3.517 1.00 93.88 90 VAL A CA 1
ATOM 679 C C . VAL A 1 90 ? -0.512 3.914 4.580 1.00 93.88 90 VAL A C 1
ATOM 681 O O . VAL A 1 90 ? -0.444 4.291 5.746 1.00 93.88 90 VAL A O 1
ATOM 684 N N . LEU A 1 91 ? -1.263 2.869 4.225 1.00 92.94 91 LEU A N 1
ATOM 685 C CA . LEU A 1 91 ? -2.094 2.132 5.181 1.00 92.94 91 LEU A CA 1
ATOM 686 C C . LEU A 1 91 ? -1.269 1.535 6.329 1.00 92.94 91 LEU A C 1
ATOM 688 O O . LEU A 1 91 ? -1.728 1.509 7.470 1.00 92.94 91 LEU A O 1
ATOM 692 N N . ARG A 1 92 ? -0.050 1.059 6.048 1.00 94.00 92 ARG A N 1
ATOM 693 C CA . ARG A 1 92 ? 0.869 0.548 7.073 1.00 94.00 92 ARG A CA 1
ATOM 694 C C . ARG A 1 92 ? 1.360 1.669 7.979 1.00 94.00 92 ARG A C 1
ATOM 696 O O . ARG A 1 92 ? 1.407 1.486 9.191 1.00 94.00 92 ARG A O 1
ATOM 703 N N . HIS A 1 93 ? 1.737 2.804 7.397 1.00 92.75 93 HIS A N 1
ATOM 704 C CA . HIS A 1 93 ? 2.166 3.984 8.142 1.00 92.75 93 HIS A CA 1
ATOM 705 C C . HIS A 1 93 ? 1.055 4.499 9.071 1.00 92.75 93 HIS A C 1
ATOM 707 O O . HIS A 1 93 ? 1.331 4.874 10.205 1.00 92.75 93 HIS A O 1
ATOM 713 N N . GLU A 1 94 ? -0.205 4.417 8.638 1.00 90.62 94 GLU A N 1
ATOM 714 C CA . GLU A 1 94 ? -1.386 4.759 9.442 1.00 90.62 94 GLU A CA 1
ATOM 715 C C . GLU A 1 94 ? -1.838 3.637 10.402 1.00 90.62 94 GLU A C 1
ATOM 717 O O . GLU A 1 94 ? -2.842 3.780 11.095 1.00 90.62 94 GLU A O 1
ATOM 722 N N . GLY A 1 95 ? -1.116 2.512 10.471 1.00 90.12 95 GLY A N 1
ATOM 723 C CA . GLY A 1 95 ? -1.409 1.405 11.392 1.00 90.12 95 GLY A CA 1
ATOM 724 C C . GLY A 1 95 ? -2.624 0.545 11.016 1.00 90.12 95 GLY A C 1
ATOM 725 O O . GLY A 1 95 ? -3.054 -0.298 11.804 1.00 90.12 95 GLY A O 1
ATOM 726 N N . LEU A 1 96 ? -3.174 0.721 9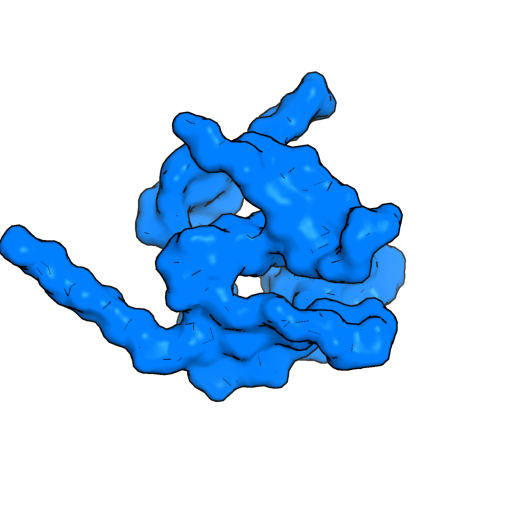.813 1.00 90.19 96 LEU A N 1
ATOM 727 C CA . LEU A 1 96 ? -4.362 0.009 9.331 1.00 90.19 96 LEU A CA 1
ATOM 728 C C . LEU A 1 96 ? -4.038 -1.389 8.790 1.00 90.19 96 LEU A C 1
ATOM 730 O O . LEU A 1 96 ? -4.887 -2.282 8.822 1.00 90.19 96 LEU A O 1
ATOM 734 N N . VAL A 1 97 ? -2.811 -1.590 8.308 1.00 93.00 97 VAL A N 1
ATOM 735 C CA . VAL A 1 97 ? -2.321 -2.885 7.815 1.00 93.00 97 VAL A CA 1
ATOM 736 C C . VAL A 1 97 ? -0.914 -3.171 8.328 1.00 93.00 97 VAL A C 1
ATOM 738 O O . VAL A 1 97 ? -0.175 -2.261 8.706 1.00 93.00 97 VAL A O 1
ATOM 741 N N . SER A 1 98 ? -0.505 -4.434 8.281 1.00 92.44 98 SER A N 1
ATOM 742 C CA . SER A 1 98 ? 0.904 -4.817 8.363 1.00 92.44 98 SER A CA 1
ATOM 743 C C . SER A 1 98 ? 1.381 -5.378 7.024 1.00 92.44 98 SER A C 1
ATOM 745 O O . SER A 1 98 ? 0.639 -6.059 6.318 1.00 92.44 98 SER A O 1
ATOM 747 N N . CYS A 1 99 ? 2.627 -5.069 6.662 1.00 91.00 99 CYS A N 1
ATOM 748 C CA . CYS A 1 99 ? 3.290 -5.645 5.496 1.00 91.00 99 CYS A CA 1
ATOM 749 C C . CYS A 1 99 ? 4.433 -6.545 5.956 1.00 91.00 99 CYS A C 1
ATOM 751 O O . CYS A 1 99 ? 5.284 -6.108 6.732 1.00 91.00 99 CYS A O 1
ATOM 753 N N . GLU A 1 100 ? 4.512 -7.744 5.395 1.00 90.50 100 GLU A N 1
ATOM 754 C CA . GLU A 1 100 ? 5.602 -8.689 5.618 1.00 90.50 100 GLU A CA 1
ATOM 755 C C . GLU A 1 100 ? 6.128 -9.212 4.287 1.00 90.50 100 GLU A C 1
ATOM 757 O O . GLU A 1 100 ? 5.369 -9.420 3.342 1.00 90.50 100 GLU A O 1
ATOM 762 N N . LEU A 1 101 ? 7.434 -9.453 4.210 1.00 88.00 101 LEU A N 1
ATOM 763 C CA . LEU A 1 101 ? 8.027 -10.145 3.075 1.00 88.00 101 LEU A CA 1
ATOM 764 C C . LEU A 1 101 ? 7.946 -11.657 3.327 1.00 88.00 101 LEU A C 1
ATOM 766 O O . LEU A 1 101 ? 8.571 -12.164 4.256 1.00 88.00 101 LEU A O 1
ATOM 770 N N . ALA A 1 102 ? 7.186 -12.376 2.503 1.00 84.75 102 ALA A N 1
ATOM 771 C CA . ALA A 1 102 ? 7.117 -13.833 2.512 1.00 84.75 102 ALA A CA 1
ATOM 772 C C . ALA A 1 102 ? 7.773 -14.372 1.232 1.00 84.75 102 ALA A C 1
ATOM 774 O O . ALA A 1 102 ? 7.154 -14.450 0.168 1.00 84.75 102 ALA A O 1
ATOM 775 N N . GLY A 1 103 ? 9.065 -14.701 1.323 1.00 83.31 103 GLY A N 1
ATOM 776 C CA . GLY A 1 103 ? 9.876 -15.055 0.157 1.00 83.31 103 GLY A CA 1
ATOM 777 C C . GLY A 1 103 ? 10.065 -13.851 -0.768 1.00 83.31 103 GLY A C 1
ATOM 778 O O . GLY A 1 103 ? 10.646 -12.850 -0.363 1.00 83.31 103 GLY A O 1
ATOM 779 N N . ASN A 1 104 ? 9.547 -13.941 -1.994 1.00 79.56 104 ASN A N 1
ATOM 780 C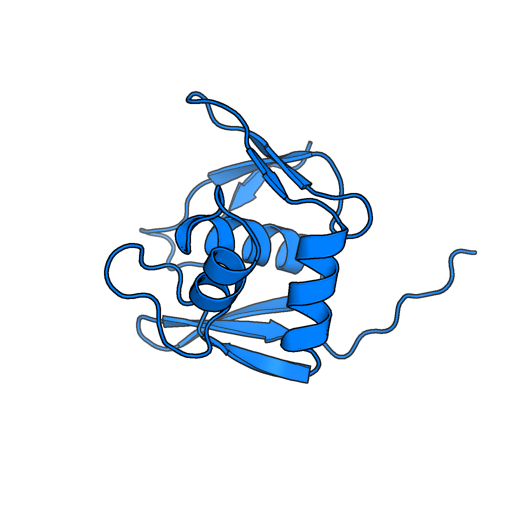 CA . ASN A 1 104 ? 9.612 -12.859 -2.986 1.00 79.56 104 ASN A CA 1
ATOM 781 C C . ASN A 1 104 ? 8.327 -12.019 -3.057 1.00 79.56 104 ASN A C 1
ATOM 783 O O . ASN A 1 104 ? 8.252 -11.083 -3.851 1.00 79.56 104 ASN A O 1
ATOM 787 N N . ALA A 1 105 ? 7.306 -12.358 -2.267 1.00 83.00 105 ALA A N 1
ATOM 788 C CA . ALA A 1 105 ? 6.021 -11.677 -2.277 1.00 83.00 105 ALA A CA 1
ATOM 789 C C . ALA A 1 105 ? 5.841 -10.825 -1.019 1.00 83.00 105 ALA A C 1
ATOM 791 O O . ALA A 1 105 ? 6.236 -11.211 0.082 1.00 83.00 105 ALA A O 1
ATOM 792 N N . ILE A 1 106 ? 5.199 -9.671 -1.183 1.00 90.12 106 ILE A N 1
ATOM 793 C CA . ILE A 1 106 ? 4.712 -8.882 -0.054 1.00 90.12 106 ILE A CA 1
ATOM 794 C C . ILE A 1 106 ? 3.354 -9.427 0.347 1.00 90.12 106 ILE A C 1
ATOM 796 O O . ILE A 1 106 ? 2.462 -9.515 -0.489 1.00 90.12 106 ILE A O 1
ATOM 800 N N . MET A 1 107 ? 3.209 -9.775 1.617 1.00 93.44 107 MET A N 1
ATOM 801 C CA . MET A 1 107 ? 1.948 -10.154 2.232 1.00 93.44 107 MET A CA 1
ATOM 802 C C . MET A 1 107 ? 1.430 -8.971 3.037 1.00 93.44 107 MET A C 1
ATOM 804 O O . MET A 1 107 ? 2.167 -8.382 3.829 1.00 93.44 107 MET A O 1
ATOM 808 N N . VAL A 1 108 ? 0.166 -8.630 2.823 1.00 93.88 108 VAL A N 1
ATOM 809 C CA . VAL A 1 108 ? -0.529 -7.543 3.506 1.00 93.88 108 VAL A CA 1
ATOM 810 C C . VAL A 1 108 ? -1.578 -8.163 4.415 1.00 93.88 108 VAL A C 1
ATOM 812 O O . VAL A 1 108 ? -2.440 -8.908 3.951 1.00 93.88 108 VAL A O 1
ATOM 815 N N . THR A 1 109 ? -1.495 -7.875 5.709 1.00 94.62 109 THR A N 1
ATOM 816 C CA . THR A 1 109 ? -2.508 -8.278 6.685 1.00 94.62 109 THR A CA 1
ATOM 817 C C . THR A 1 109 ? -3.349 -7.064 7.027 1.00 94.62 109 THR A C 1
ATOM 819 O O . THR 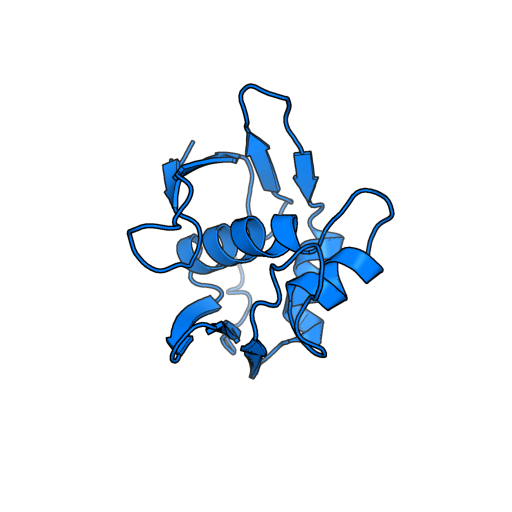A 1 109 ? -2.836 -6.079 7.563 1.00 94.62 109 THR A O 1
ATOM 822 N N . PHE A 1 110 ? -4.637 -7.127 6.714 1.00 92.19 110 PHE A N 1
ATOM 823 C CA . PHE A 1 110 ? -5.583 -6.076 7.057 1.00 92.19 110 PHE A CA 1
ATOM 824 C C . PHE A 1 110 ? -6.121 -6.327 8.460 1.00 92.19 110 PHE A C 1
ATOM 826 O O . PHE A 1 110 ? -6.807 -7.321 8.712 1.00 92.19 110 PHE A O 1
ATOM 833 N N . ASN A 1 111 ? -5.779 -5.430 9.384 1.00 82.69 111 ASN A N 1
ATOM 834 C CA . ASN A 1 111 ? -6.139 -5.589 10.783 1.00 82.69 111 ASN A CA 1
ATOM 835 C C . ASN A 1 111 ? -7.640 -5.372 10.996 1.00 82.69 111 ASN A C 1
ATOM 837 O O . ASN A 1 111 ? -8.256 -4.469 10.427 1.00 82.69 111 ASN A O 1
ATOM 841 N N . ALA A 1 112 ? -8.192 -6.158 11.913 1.00 61.00 112 ALA A N 1
ATOM 842 C CA . ALA A 1 112 ? -9.537 -6.026 12.450 1.00 61.00 112 ALA A CA 1
ATOM 843 C C . ALA A 1 112 ? -9.646 -4.832 13.418 1.00 61.00 112 ALA A C 1
ATOM 845 O O . ALA A 1 112 ? -10.051 -5.027 14.559 1.00 61.00 112 ALA A O 1
ATOM 846 N N . VAL A 1 113 ? -9.209 -3.617 13.068 1.00 56.03 113 VAL A N 1
ATOM 847 C CA . VAL A 1 113 ? -9.296 -2.498 14.025 1.00 56.03 113 VAL A CA 1
ATOM 848 C C . VAL A 1 113 ? -10.328 -1.471 13.595 1.00 56.03 113 VAL A C 1
ATOM 850 O O . VAL A 1 113 ? -10.216 -0.807 12.563 1.00 56.03 113 VAL A O 1
ATOM 853 N N . ALA A 1 114 ? -11.344 -1.429 14.460 1.00 43.62 114 ALA A N 1
ATOM 854 C CA . ALA A 1 114 ? -12.444 -0.500 14.567 1.00 43.62 114 ALA A CA 1
ATOM 855 C C . ALA A 1 114 ? -12.026 0.937 14.267 1.00 43.62 114 ALA A C 1
ATOM 857 O O . ALA A 1 114 ? -11.014 1.437 14.755 1.00 43.62 114 ALA A O 1
ATOM 858 N N . ILE A 1 115 ? -12.884 1.606 13.509 1.00 45.91 115 ILE A N 1
ATOM 859 C CA . ILE A 1 115 ? -12.982 3.056 13.493 1.00 45.91 115 ILE A CA 1
ATOM 860 C C . ILE A 1 115 ? -13.172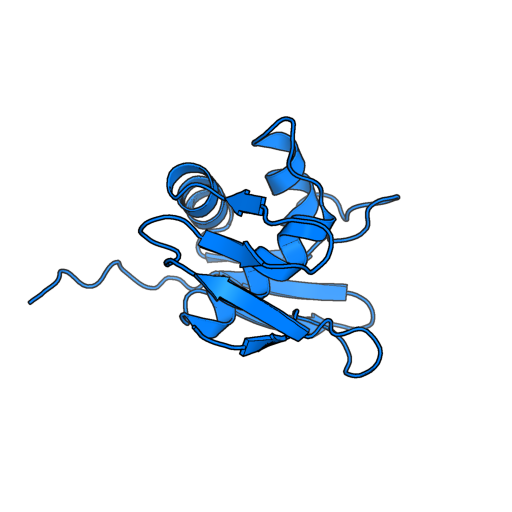 3.463 14.961 1.00 45.91 115 ILE A C 1
ATOM 862 O O . ILE A 1 115 ? -14.243 3.243 15.526 1.00 45.91 115 ILE A O 1
ATOM 866 N N . ALA A 1 116 ? -12.123 3.946 15.628 1.00 39.88 116 ALA A N 1
ATOM 867 C CA . ALA A 1 116 ? -12.303 4.570 16.928 1.00 39.88 116 ALA A CA 1
ATOM 868 C C . ALA A 1 116 ? -13.235 5.773 16.703 1.00 39.88 116 ALA A C 1
ATOM 870 O O . ALA A 1 116 ? -12.937 6.586 15.821 1.00 39.88 116 ALA A O 1
ATOM 871 N N . PRO A 1 117 ? -14.371 5.891 17.415 1.00 38.25 117 PRO A N 1
ATOM 872 C CA . PRO A 1 117 ? -15.149 7.116 17.355 1.00 38.25 117 PRO A CA 1
ATOM 873 C C . PRO A 1 117 ? -14.260 8.248 17.881 1.00 38.25 117 PRO A C 1
ATOM 875 O O . PRO A 1 117 ? -13.591 8.091 18.905 1.00 38.25 117 PRO A O 1
ATOM 878 N N . ALA A 1 118 ? -14.201 9.348 17.131 1.00 41.53 118 ALA A N 1
ATOM 879 C CA . ALA A 1 118 ? -13.501 10.560 17.539 1.00 41.53 118 ALA A CA 1
ATOM 880 C C . ALA A 1 118 ? -13.995 11.035 18.928 1.00 41.53 118 ALA A C 1
ATOM 882 O O . ALA A 1 118 ? -15.157 10.774 19.259 1.00 41.53 118 ALA A O 1
ATOM 883 N N . PRO A 1 119 ? -13.129 11.676 19.739 1.00 50.44 119 PRO A N 1
ATOM 884 C CA . PRO A 1 119 ? -13.488 12.182 21.066 1.00 50.44 119 PRO A CA 1
ATOM 885 C C . PRO A 1 119 ? -14.569 13.268 21.034 1.00 50.44 119 PRO A C 1
ATOM 887 O O . PRO A 1 119 ? -14.649 14.008 20.026 1.00 50.44 119 PRO A O 1
#

Foldseek 3Di:
DDWWWFQADPVPIDIWDWDDALQQWIWTDDPVDIDIDGNVLSVVLLVLQPQHKAWLQQDQVGRDPPHSQVVSVVVDVPGGSNVSRVSLGRCVVVVQWDWDDDPHIIIIGGYNDDPDPDD